Protein AF-A0A942P6R4-F1 (afdb_monomer)

pLDDT: mean 72.79, std 19.94, range [32.19, 96.5]

Structure (mmCIF, N/CA/C/O backbone):
data_AF-A0A942P6R4-F1
#
_entry.id   AF-A0A942P6R4-F1
#
loop_
_atom_site.group_PDB
_atom_site.id
_atom_site.type_symbol
_atom_site.label_atom_id
_atom_site.label_alt_id
_atom_site.label_comp_id
_atom_site.label_asym_id
_atom_site.label_entity_id
_atom_site.label_seq_id
_atom_site.pdbx_PDB_ins_code
_atom_site.Cartn_x
_atom_site.Cartn_y
_atom_site.Cartn_z
_atom_site.occupancy
_atom_site.B_iso_or_equiv
_atom_site.auth_seq_id
_atom_site.auth_comp_id
_atom_site.auth_asym_id
_atom_site.auth_atom_id
_atom_site.pdbx_PDB_model_num
ATOM 1 N N . GLY A 1 1 ? 21.907 -36.263 -14.209 1.00 34.47 1 GLY A N 1
ATOM 2 C CA . GLY A 1 1 ? 22.958 -35.437 -13.587 1.00 34.47 1 GLY A CA 1
ATOM 3 C C . GLY A 1 1 ? 22.608 -33.979 -13.762 1.00 34.47 1 GLY A C 1
ATOM 4 O O . GLY A 1 1 ? 22.626 -33.499 -14.884 1.00 34.47 1 GLY A O 1
ATOM 5 N N . THR A 1 2 ? 22.216 -33.296 -12.690 1.00 41.69 2 THR A N 1
ATOM 6 C CA . THR A 1 2 ? 21.863 -31.868 -12.699 1.00 41.69 2 THR A CA 1
ATOM 7 C C . THR A 1 2 ? 23.099 -31.048 -12.342 1.00 41.69 2 THR A C 1
ATOM 9 O O . THR A 1 2 ? 23.490 -31.003 -11.176 1.00 41.69 2 THR A O 1
ATOM 12 N N . SER A 1 3 ? 23.737 -30.430 -13.336 1.00 39.84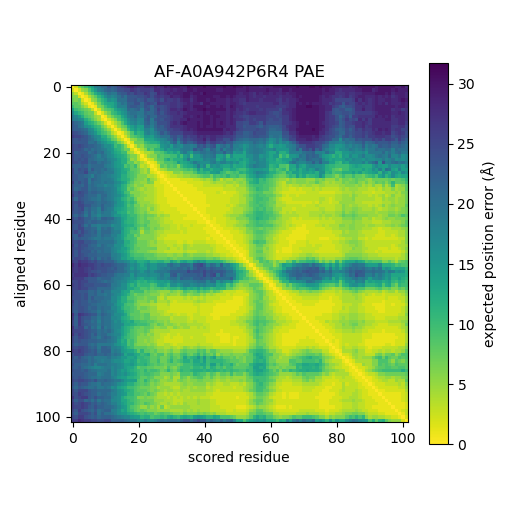 3 SER A N 1
ATOM 13 C CA . SER A 1 3 ? 24.917 -29.589 -13.121 1.00 39.84 3 SER A CA 1
ATOM 14 C C . SER A 1 3 ? 24.563 -28.108 -13.272 1.00 39.84 3 SER A C 1
ATOM 16 O O . SER A 1 3 ? 24.169 -27.668 -14.344 1.00 39.84 3 SER A O 1
ATOM 18 N N . ARG A 1 4 ? 24.743 -27.386 -12.157 1.00 38.22 4 ARG A N 1
ATOM 19 C CA . ARG A 1 4 ? 24.940 -25.933 -11.990 1.00 38.22 4 ARG A CA 1
ATOM 20 C C . ARG A 1 4 ? 23.852 -24.969 -12.480 1.00 38.22 4 ARG A C 1
ATOM 22 O O . ARG A 1 4 ? 23.856 -24.502 -13.610 1.00 38.22 4 ARG A O 1
ATOM 29 N N . ARG A 1 5 ? 23.056 -24.491 -11.514 1.00 37.97 5 ARG A N 1
ATOM 30 C CA . ARG A 1 5 ? 22.577 -23.101 -11.505 1.00 37.97 5 ARG A CA 1
ATOM 31 C C . ARG A 1 5 ? 23.742 -22.198 -11.095 1.00 37.97 5 ARG A C 1
ATOM 33 O O . ARG A 1 5 ? 24.261 -22.336 -9.990 1.00 37.97 5 ARG A O 1
ATOM 40 N N . THR A 1 6 ? 24.135 -21.281 -11.962 1.00 40.16 6 THR A N 1
ATOM 41 C CA . THR A 1 6 ? 24.961 -20.119 -11.612 1.00 40.16 6 THR A CA 1
ATOM 42 C C . THR A 1 6 ? 24.068 -18.883 -11.669 1.00 40.16 6 THR A C 1
ATOM 44 O O . THR A 1 6 ? 23.614 -18.555 -12.763 1.00 40.16 6 THR A O 1
ATOM 47 N N . PRO A 1 7 ? 23.791 -18.188 -10.552 1.00 40.47 7 PRO A N 1
ATOM 48 C CA . PRO A 1 7 ? 23.207 -16.858 -10.616 1.00 40.47 7 PRO A CA 1
ATOM 49 C C . PRO A 1 7 ? 24.328 -15.904 -11.028 1.00 40.47 7 PRO A C 1
ATOM 51 O O . PRO A 1 7 ? 25.181 -15.543 -10.219 1.00 40.47 7 PRO A O 1
ATOM 54 N N . ARG A 1 8 ? 24.386 -15.569 -12.315 1.00 42.62 8 ARG A N 1
ATOM 55 C CA . ARG A 1 8 ? 25.358 -14.617 -12.851 1.00 42.62 8 ARG A CA 1
ATOM 56 C C . ARG A 1 8 ? 24.669 -13.260 -12.953 1.00 42.62 8 ARG A C 1
ATOM 58 O O . ARG A 1 8 ? 24.300 -12.845 -14.035 1.00 42.62 8 ARG A O 1
ATOM 65 N N . ALA A 1 9 ? 24.468 -12.606 -11.811 1.00 41.62 9 ALA A N 1
ATOM 66 C CA . ALA A 1 9 ? 24.256 -11.163 -11.813 1.00 41.62 9 ALA A CA 1
ATOM 67 C C . ALA A 1 9 ? 25.607 -10.532 -12.184 1.00 41.62 9 ALA A C 1
ATOM 69 O O . ALA A 1 9 ? 26.505 -10.434 -11.343 1.00 41.62 9 ALA A O 1
ATOM 70 N N . GLY A 1 10 ? 25.792 -10.260 -13.474 1.00 32.19 10 GLY A N 1
ATOM 71 C CA . GLY A 1 10 ? 26.909 -9.477 -13.988 1.00 32.19 10 GLY A CA 1
ATOM 72 C C . GLY A 1 10 ? 26.659 -7.979 -13.763 1.00 32.19 10 GLY A C 1
ATOM 73 O O . GLY A 1 10 ? 25.507 -7.566 -13.622 1.00 32.19 10 GLY A O 1
ATOM 74 N N . PRO A 1 11 ? 27.714 -7.147 -13.687 1.00 39.44 11 PRO A N 1
ATOM 75 C CA . PRO A 1 11 ? 27.598 -5.710 -13.424 1.00 39.44 11 PRO A CA 1
ATOM 76 C C . PRO A 1 11 ? 27.029 -4.893 -14.606 1.00 39.44 11 PRO A C 1
ATOM 78 O O . PRO A 1 11 ? 27.031 -3.666 -14.566 1.00 39.44 11 PRO A O 1
ATOM 81 N N . ASP A 1 12 ? 26.534 -5.562 -15.642 1.00 39.47 12 ASP A N 1
ATOM 82 C CA . ASP A 1 12 ? 26.007 -5.032 -16.897 1.00 39.47 12 ASP A CA 1
ATOM 83 C C . ASP A 1 1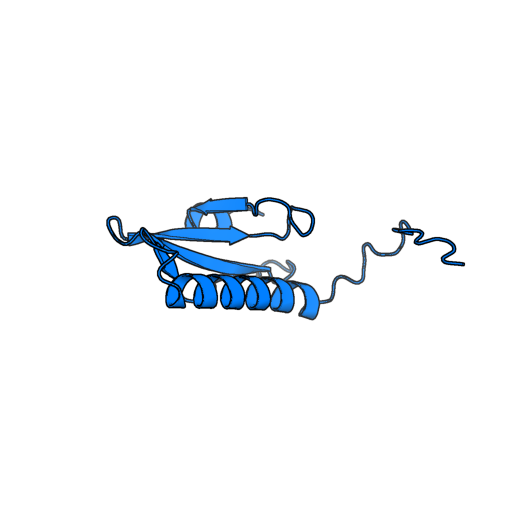2 ? 24.464 -4.999 -16.977 1.00 39.47 12 ASP A C 1
ATOM 85 O O . ASP A 1 12 ? 23.915 -4.352 -17.865 1.00 39.47 12 ASP A O 1
ATOM 89 N N . GLU A 1 13 ? 23.739 -5.580 -16.014 1.00 44.22 13 GLU A N 1
ATOM 90 C CA . GLU A 1 13 ? 22.258 -5.604 -16.006 1.00 44.22 13 GLU A CA 1
ATOM 91 C C . GLU A 1 13 ? 21.599 -4.424 -15.259 1.00 44.22 13 GLU A C 1
ATOM 93 O O . GLU A 1 13 ? 20.396 -4.419 -15.002 1.00 44.22 13 GLU A O 1
ATOM 98 N N . ALA A 1 14 ? 22.357 -3.378 -14.918 1.00 42.62 14 ALA A N 1
ATOM 99 C CA . ALA A 1 14 ? 21.812 -2.189 -14.251 1.00 42.62 14 ALA A CA 1
ATOM 100 C C . ALA A 1 14 ? 20.965 -1.283 -15.177 1.00 42.62 14 ALA A C 1
ATOM 102 O O . ALA A 1 14 ? 20.374 -0.316 -14.702 1.00 42.62 14 ALA A O 1
ATOM 103 N N . GLY A 1 15 ? 20.915 -1.574 -16.484 1.00 40.50 15 GLY A N 1
ATOM 104 C CA . GLY A 1 15 ? 20.338 -0.692 -17.508 1.00 40.50 15 GLY A CA 1
ATOM 105 C C . GLY A 1 15 ? 19.097 -1.207 -18.244 1.00 40.50 15 GLY A C 1
ATOM 106 O O . GLY A 1 15 ? 18.620 -0.511 -19.134 1.00 40.50 15 GLY A O 1
ATOM 107 N N . LEU A 1 16 ? 18.574 -2.394 -17.916 1.00 40.59 16 LEU A N 1
ATOM 108 C CA . LEU A 1 16 ? 17.425 -2.999 -18.612 1.00 40.59 16 LEU A CA 1
ATOM 109 C C . LEU A 1 16 ? 16.400 -3.599 -17.640 1.00 40.59 16 LEU A C 1
ATOM 111 O O . LEU A 1 16 ? 15.839 -4.656 -17.904 1.00 40.59 16 LEU A O 1
ATOM 115 N N . LYS A 1 17 ? 16.124 -2.932 -16.514 1.00 49.09 17 LYS A N 1
ATOM 116 C CA . LYS A 1 17 ? 14.814 -3.132 -15.884 1.00 49.09 17 LYS A CA 1
ATOM 117 C C . LYS A 1 17 ? 13.820 -2.416 -16.784 1.00 49.09 17 LYS A C 1
ATOM 119 O O . LYS A 1 17 ? 13.915 -1.203 -16.958 1.00 49.09 17 LYS A O 1
ATOM 124 N N . SER A 1 18 ? 13.008 -3.195 -17.481 1.00 51.84 18 SER A N 1
ATOM 125 C CA . SER A 1 18 ? 12.051 -2.700 -18.466 1.00 51.84 18 SER A CA 1
ATOM 126 C C . SER A 1 18 ? 10.785 -2.244 -17.745 1.00 51.84 18 SER A C 1
ATOM 128 O O . SER A 1 18 ? 10.440 -2.822 -16.715 1.00 51.84 18 SER A O 1
ATOM 130 N N . GLU A 1 19 ? 10.084 -1.200 -18.214 1.00 48.22 19 GLU A N 1
ATOM 131 C CA . GLU A 1 19 ? 8.858 -0.702 -17.542 1.00 48.22 19 GLU A CA 1
ATOM 132 C C . GLU A 1 19 ? 7.840 -1.829 -17.296 1.00 48.22 19 GLU A C 1
ATOM 134 O O . GLU A 1 19 ? 7.098 -1.809 -16.312 1.00 48.22 19 GLU A O 1
ATOM 139 N N . ALA A 1 20 ? 7.896 -2.857 -18.148 1.00 49.78 20 ALA A N 1
ATOM 140 C CA . ALA A 1 20 ? 7.179 -4.110 -18.011 1.00 49.78 20 ALA A CA 1
ATOM 141 C C . ALA A 1 20 ? 7.449 -4.828 -16.678 1.00 49.78 20 ALA A C 1
ATOM 143 O O . ALA A 1 20 ? 6.492 -5.290 -16.078 1.00 49.78 20 ALA A O 1
ATOM 144 N N . ASP A 1 21 ? 8.681 -4.858 -16.162 1.00 52.44 21 ASP A N 1
ATOM 145 C CA . ASP A 1 21 ? 9.025 -5.554 -14.913 1.00 52.44 21 ASP A CA 1
ATOM 146 C C . ASP A 1 21 ? 8.443 -4.849 -13.670 1.00 52.44 21 ASP A C 1
ATOM 148 O O . ASP A 1 21 ? 7.977 -5.504 -12.742 1.00 52.44 21 ASP A O 1
ATOM 152 N N . CYS A 1 22 ? 8.388 -3.509 -13.657 1.00 55.41 22 CYS A N 1
ATOM 153 C CA . CYS A 1 22 ? 7.746 -2.755 -12.563 1.00 55.41 22 CYS A CA 1
ATOM 154 C C . CYS A 1 22 ? 6.227 -2.927 -12.552 1.00 55.41 22 CYS A C 1
ATOM 156 O O . CYS A 1 22 ? 5.606 -3.098 -11.499 1.00 55.41 22 CYS A O 1
ATOM 158 N N . ILE A 1 23 ? 5.618 -2.843 -13.734 1.00 56.28 23 ILE A N 1
ATOM 159 C CA . ILE A 1 23 ? 4.179 -3.024 -13.886 1.00 56.28 23 ILE A CA 1
ATOM 160 C C . ILE A 1 23 ? 3.823 -4.474 -13.531 1.00 56.28 23 ILE A C 1
ATOM 162 O O . ILE A 1 23 ? 2.900 -4.685 -12.744 1.00 56.28 23 ILE A O 1
ATOM 166 N N . ASP A 1 24 ? 4.604 -5.452 -13.996 1.00 55.16 24 ASP A N 1
ATOM 167 C CA . ASP A 1 24 ? 4.385 -6.878 -13.735 1.00 55.16 24 ASP A CA 1
ATOM 168 C C . ASP A 1 24 ? 4.510 -7.227 -12.242 1.00 55.16 24 ASP A C 1
ATOM 170 O O . ASP A 1 24 ? 3.654 -7.927 -11.698 1.00 55.16 24 ASP A O 1
ATOM 174 N N . GLU A 1 25 ? 5.481 -6.666 -11.514 1.00 59.12 25 GLU A N 1
ATOM 175 C CA . GLU A 1 25 ? 5.595 -6.892 -10.064 1.00 59.12 25 GLU A CA 1
ATOM 176 C C . GLU A 1 25 ? 4.414 -6.302 -9.268 1.00 59.12 25 GLU A C 1
ATOM 178 O O . GLU A 1 25 ? 3.904 -6.936 -8.329 1.00 59.12 25 GLU A O 1
ATOM 183 N N . SER A 1 26 ? 3.917 -5.123 -9.662 1.00 60.09 26 SER A N 1
ATOM 184 C CA . SER A 1 26 ? 2.739 -4.508 -9.032 1.00 60.09 26 SER A CA 1
ATOM 185 C C . SER A 1 26 ? 1.444 -5.282 -9.334 1.00 60.09 26 SER A C 1
ATOM 187 O O . SER A 1 26 ? 0.609 -5.477 -8.439 1.00 60.09 26 SER A O 1
ATOM 189 N N . ILE A 1 27 ? 1.307 -5.810 -10.556 1.00 66.00 27 ILE A N 1
ATOM 190 C CA . ILE A 1 27 ? 0.172 -6.636 -10.992 1.00 66.00 27 ILE A CA 1
ATOM 191 C C . ILE A 1 27 ? 0.180 -7.981 -10.263 1.00 66.00 27 ILE A C 1
ATOM 193 O O . ILE A 1 27 ? -0.847 -8.377 -9.704 1.00 66.00 27 ILE A O 1
ATOM 197 N N . ASN A 1 28 ? 1.333 -8.651 -10.190 1.00 71.31 28 ASN A N 1
ATOM 198 C CA . ASN A 1 28 ? 1.483 -9.935 -9.503 1.00 71.31 28 ASN A CA 1
ATOM 199 C C . ASN A 1 28 ? 1.171 -9.813 -8.004 1.00 71.31 28 ASN A C 1
ATOM 201 O O . ASN A 1 28 ? 0.441 -10.637 -7.440 1.00 71.31 28 ASN A O 1
ATOM 205 N N . THR A 1 29 ? 1.644 -8.742 -7.362 1.00 73.88 29 THR A N 1
ATOM 206 C CA . THR A 1 29 ? 1.351 -8.469 -5.945 1.00 73.88 29 THR A CA 1
ATOM 207 C C . THR A 1 29 ? -0.134 -8.184 -5.722 1.00 73.88 29 THR A C 1
ATOM 209 O O . THR A 1 29 ? -0.737 -8.707 -4.781 1.00 73.88 29 THR A O 1
ATOM 212 N N . THR A 1 30 ? -0.760 -7.414 -6.614 1.00 79.06 30 THR A N 1
ATOM 213 C CA . THR A 1 30 ? -2.200 -7.122 -6.548 1.00 79.06 30 THR A CA 1
ATOM 214 C C . THR A 1 30 ? -3.033 -8.391 -6.729 1.00 79.06 30 THR A C 1
ATOM 216 O O . THR A 1 30 ? -3.958 -8.638 -5.952 1.00 79.06 30 THR A O 1
ATOM 219 N N . ALA A 1 31 ? -2.682 -9.243 -7.695 1.00 82.12 31 ALA A N 1
ATOM 220 C CA . ALA A 1 31 ? -3.366 -10.511 -7.935 1.00 82.12 31 ALA A CA 1
ATOM 221 C C . ALA A 1 31 ? -3.297 -11.442 -6.713 1.00 82.12 31 ALA A C 1
ATOM 223 O O . ALA A 1 31 ? -4.315 -12.024 -6.320 1.00 82.12 31 ALA A O 1
ATOM 224 N N . LEU A 1 32 ? -2.130 -11.530 -6.064 1.00 85.81 32 LEU A N 1
ATOM 225 C CA . LEU A 1 32 ? -1.965 -12.284 -4.822 1.00 85.81 32 LEU A CA 1
ATOM 226 C C . LEU A 1 32 ? -2.851 -11.725 -3.700 1.00 85.81 32 LEU A C 1
ATOM 228 O O . LEU A 1 32 ? -3.553 -12.487 -3.036 1.00 85.81 32 LEU A O 1
ATOM 232 N N . LEU A 1 33 ? -2.865 -10.406 -3.497 1.00 86.62 33 LEU A N 1
ATOM 233 C CA . LEU A 1 33 ? -3.695 -9.774 -2.467 1.00 86.62 33 LEU A CA 1
ATOM 234 C C . LEU A 1 33 ? -5.192 -9.994 -2.719 1.00 86.62 33 LEU A C 1
ATOM 236 O O . LEU A 1 33 ? -5.936 -10.282 -1.780 1.00 86.62 33 LEU A O 1
ATOM 240 N N . LEU A 1 34 ? -5.638 -9.931 -3.975 1.00 88.06 34 LEU A N 1
ATOM 241 C CA . LEU A 1 34 ? -7.021 -10.238 -4.347 1.00 88.06 34 LEU A CA 1
ATOM 242 C C . LEU A 1 34 ? -7.374 -11.705 -4.074 1.00 88.06 34 LEU A C 1
ATOM 244 O O . LEU A 1 34 ? -8.466 -11.985 -3.575 1.00 88.06 34 LEU A O 1
ATOM 248 N N . LEU A 1 35 ? -6.465 -12.645 -4.350 1.00 90.06 35 LEU A N 1
ATOM 249 C CA . LEU A 1 35 ? -6.648 -14.054 -3.991 1.00 90.06 35 LEU A CA 1
ATOM 250 C C . LEU A 1 35 ? -6.780 -14.225 -2.471 1.00 90.06 35 LEU A C 1
ATOM 252 O O . LEU A 1 35 ? -7.729 -14.858 -2.013 1.00 90.06 35 LEU A O 1
ATOM 256 N N . LEU A 1 36 ? -5.888 -13.613 -1.686 1.00 89.56 36 LEU A N 1
ATOM 257 C CA . LEU A 1 36 ? -5.960 -13.642 -0.220 1.00 89.56 36 LEU A CA 1
ATOM 258 C C . LEU A 1 36 ? -7.260 -13.018 0.304 1.00 89.56 36 LEU A C 1
ATOM 260 O O . LEU A 1 36 ? -7.837 -13.521 1.268 1.00 89.56 36 LEU A O 1
ATOM 264 N N . SER A 1 37 ? -7.748 -11.957 -0.344 1.00 88.56 37 SER A N 1
ATOM 265 C CA . SER A 1 37 ? -9.039 -11.347 -0.022 1.00 88.56 37 SER A CA 1
ATOM 266 C C . SER A 1 37 ? -10.203 -12.303 -0.277 1.00 88.56 37 SER A C 1
ATOM 268 O O . SER A 1 37 ? -11.108 -12.380 0.547 1.00 88.56 37 SER A O 1
ATOM 270 N N . ARG A 1 38 ? -10.193 -13.037 -1.399 1.00 90.75 38 ARG A N 1
ATOM 271 C CA . ARG A 1 38 ? -11.239 -14.025 -1.729 1.00 90.75 38 ARG A CA 1
ATOM 272 C C . ARG A 1 38 ? -11.234 -15.230 -0.794 1.00 90.75 38 ARG A C 1
ATOM 274 O O . ARG A 1 38 ? -12.282 -15.822 -0.571 1.00 90.75 38 ARG A O 1
ATOM 281 N N . LEU A 1 39 ? -10.071 -15.575 -0.250 1.00 93.44 39 LEU A N 1
ATOM 282 C CA . LEU A 1 39 ? -9.909 -16.633 0.748 1.00 93.44 39 LEU A CA 1
ATOM 283 C C . LEU A 1 39 ? -10.217 -16.166 2.184 1.00 93.44 39 LEU A C 1
ATOM 285 O O . LEU A 1 39 ? -9.972 -16.917 3.122 1.00 93.44 39 LEU A O 1
ATOM 289 N N . ASP A 1 40 ? -10.707 -14.935 2.367 1.00 89.94 40 ASP A N 1
ATOM 290 C CA . ASP A 1 40 ? -10.990 -14.317 3.673 1.00 89.94 40 ASP A CA 1
ATOM 291 C C . ASP A 1 40 ? -9.768 -14.241 4.617 1.00 89.94 40 ASP A C 1
ATOM 293 O O . ASP A 1 40 ? -9.864 -14.179 5.844 1.00 89.94 40 ASP A O 1
ATOM 297 N N . LEU A 1 41 ? -8.562 -14.208 4.039 1.00 91.19 41 LEU A N 1
ATOM 298 C CA . LEU A 1 41 ? -7.308 -14.107 4.792 1.00 91.19 41 LEU A CA 1
ATOM 299 C C . LEU A 1 41 ? -6.940 -12.649 5.120 1.00 91.19 41 LEU A C 1
ATOM 301 O O . LEU A 1 41 ? -6.129 -12.397 6.016 1.00 91.19 41 LEU A O 1
ATOM 305 N N . LEU A 1 42 ? -7.575 -11.672 4.461 1.00 89.69 42 LEU A N 1
ATOM 306 C CA . LEU A 1 42 ? -7.427 -10.237 4.739 1.00 89.69 42 LEU A CA 1
ATOM 307 C C . LEU A 1 42 ? -8.508 -9.725 5.705 1.00 89.69 42 LEU A C 1
ATOM 309 O O . LEU A 1 42 ? -9.398 -8.952 5.351 1.00 89.69 42 LEU A O 1
ATOM 313 N N . ARG A 1 43 ? -8.386 -10.118 6.976 1.00 91.56 43 ARG A N 1
ATOM 314 C CA . ARG A 1 43 ? -9.369 -9.785 8.028 1.00 91.56 43 ARG A CA 1
ATOM 315 C C . ARG A 1 43 ? -9.453 -8.295 8.372 1.00 91.56 43 ARG A C 1
ATOM 317 O O . ARG A 1 43 ? -10.518 -7.790 8.706 1.00 91.56 43 ARG A O 1
ATOM 324 N N . TYR A 1 44 ? -8.329 -7.584 8.306 1.00 92.81 44 TYR A N 1
ATOM 325 C CA . TYR A 1 44 ? -8.232 -6.186 8.758 1.00 92.81 44 TYR A CA 1
ATOM 326 C C . TYR A 1 44 ? -8.165 -5.169 7.620 1.00 92.81 44 TYR A C 1
ATOM 328 O O . TYR A 1 44 ? -8.317 -3.972 7.865 1.00 92.81 44 TYR A O 1
ATOM 336 N N . HIS A 1 45 ? -7.949 -5.637 6.392 1.00 94.50 45 HIS A N 1
ATOM 337 C CA . HIS A 1 45 ? -7.695 -4.782 5.243 1.00 94.50 45 HIS A CA 1
ATOM 338 C C . HIS A 1 45 ? -8.579 -5.167 4.056 1.00 94.50 45 HIS A C 1
ATOM 340 O O . HIS A 1 45 ? -9.031 -6.308 3.955 1.00 94.50 45 HIS A O 1
ATOM 346 N N . VAL A 1 46 ? -8.825 -4.205 3.175 1.00 93.88 46 VAL A N 1
ATOM 347 C CA . VAL A 1 46 ? -9.376 -4.416 1.831 1.00 93.88 46 VAL A CA 1
ATOM 348 C C . VAL A 1 46 ? -8.311 -4.063 0.806 1.00 93.88 46 VAL A C 1
ATOM 350 O O . VAL A 1 46 ? -7.501 -3.170 1.044 1.00 93.88 46 VAL A O 1
ATOM 353 N N . VAL A 1 47 ? -8.289 -4.776 -0.315 1.00 93.00 47 VAL A N 1
ATOM 354 C CA . VAL A 1 47 ? -7.442 -4.400 -1.453 1.00 93.00 47 VAL A CA 1
ATOM 355 C C . VAL A 1 47 ? -8.072 -3.183 -2.123 1.00 93.00 47 VAL A C 1
ATOM 357 O O . VAL A 1 47 ? -9.282 -3.181 -2.350 1.00 93.00 47 VAL A O 1
ATOM 360 N N . SER A 1 48 ? -7.266 -2.162 -2.394 1.00 91.44 48 SER A N 1
ATOM 361 C CA . SER A 1 48 ? -7.678 -0.941 -3.091 1.00 91.44 48 SER A CA 1
ATOM 362 C C . SER A 1 48 ? -7.051 -0.885 -4.485 1.00 91.44 48 SER A C 1
ATOM 364 O O . SER A 1 48 ? -6.285 -1.774 -4.867 1.00 91.44 48 SER A O 1
ATOM 366 N N . GLU A 1 49 ? -7.383 0.150 -5.249 1.00 86.94 49 GLU A N 1
ATOM 367 C CA . GLU A 1 49 ? -6.762 0.393 -6.550 1.00 86.94 49 GLU A CA 1
ATOM 368 C C . GLU A 1 49 ? -5.241 0.597 -6.384 1.00 86.94 49 GLU A C 1
ATOM 370 O O . GLU A 1 49 ? -4.819 1.284 -5.447 1.00 86.94 49 GLU A O 1
ATOM 375 N N . PRO A 1 50 ? -4.400 -0.026 -7.235 1.00 86.25 50 PRO A N 1
ATOM 376 C CA . PRO A 1 50 ? -2.963 0.216 -7.226 1.00 86.25 50 PRO A CA 1
ATOM 377 C C . PRO A 1 50 ? -2.642 1.684 -7.493 1.00 86.25 50 PRO A C 1
ATOM 379 O O . PRO A 1 50 ? -3.294 2.340 -8.302 1.00 86.25 50 PRO A O 1
ATOM 382 N N . GLU A 1 51 ? -1.589 2.177 -6.853 1.00 87.31 51 GLU 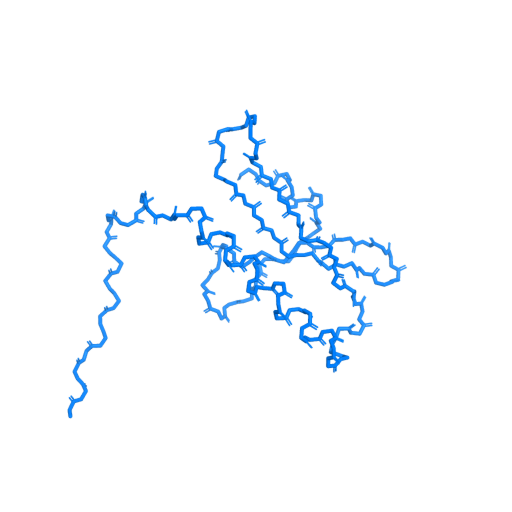A N 1
ATOM 383 C CA . GLU A 1 51 ? -1.150 3.565 -6.981 1.00 87.31 51 GLU A CA 1
ATOM 384 C C . GLU A 1 51 ? 0.191 3.619 -7.704 1.00 87.31 51 GLU A C 1
ATOM 386 O O . GLU A 1 51 ? 1.034 2.731 -7.547 1.00 87.31 51 GLU A O 1
ATOM 391 N N . SER A 1 52 ? 0.397 4.670 -8.498 1.00 81.50 52 SER A N 1
ATOM 392 C CA . SER A 1 52 ? 1.624 4.858 -9.272 1.00 81.50 52 SER A CA 1
ATOM 393 C C . SER A 1 52 ? 2.173 6.273 -9.144 1.00 81.50 52 SER A C 1
ATOM 395 O O . SER A 1 52 ? 1.460 7.220 -8.815 1.00 81.50 52 SER A O 1
ATOM 397 N N . ARG A 1 53 ? 3.474 6.413 -9.390 1.00 78.75 53 ARG A N 1
ATOM 398 C CA . ARG A 1 53 ? 4.207 7.682 -9.331 1.00 78.75 53 ARG A CA 1
ATOM 399 C C . ARG A 1 53 ? 5.314 7.719 -10.378 1.00 78.75 53 ARG A C 1
ATOM 401 O O . ARG A 1 53 ? 5.779 6.674 -10.824 1.00 78.75 53 ARG A O 1
ATOM 408 N N . GLY A 1 54 ? 5.765 8.925 -10.723 1.00 68.62 54 GLY A N 1
ATOM 409 C CA . GLY A 1 54 ? 6.874 9.139 -11.662 1.00 68.62 54 GLY A CA 1
ATOM 410 C C . GLY A 1 54 ? 6.459 9.428 -13.108 1.00 68.62 54 GLY A C 1
ATOM 411 O O . GLY A 1 54 ? 7.324 9.671 -13.940 1.00 68.62 54 GLY A O 1
ATOM 412 N N . TYR A 1 55 ? 5.162 9.485 -13.424 1.00 61.12 55 TYR A N 1
ATOM 413 C CA . TYR A 1 55 ? 4.723 9.859 -14.768 1.00 61.12 55 TYR A CA 1
ATOM 414 C C . TYR A 1 55 ? 4.830 11.383 -14.990 1.00 61.12 55 TYR A C 1
ATOM 416 O O . TYR A 1 55 ? 4.146 12.175 -14.347 1.00 61.12 55 TYR A O 1
ATOM 424 N N . LEU A 1 56 ? 5.681 11.766 -15.949 1.00 50.84 56 LEU A N 1
ATOM 425 C CA . LEU A 1 56 ? 5.731 13.037 -16.700 1.00 50.84 56 LEU A CA 1
ATOM 426 C C . LEU A 1 56 ? 6.469 14.269 -16.131 1.00 50.84 56 LEU A C 1
ATOM 428 O O . LEU A 1 56 ? 6.911 15.068 -16.951 1.00 50.84 56 LEU A O 1
ATOM 432 N N . LEU A 1 57 ? 6.681 14.446 -14.820 1.00 48.28 57 LEU A N 1
ATOM 433 C CA . LEU A 1 57 ? 7.368 15.660 -14.305 1.00 48.28 57 LEU A CA 1
ATOM 434 C C . LEU A 1 57 ? 8.786 15.430 -13.753 1.00 48.28 57 LEU A C 1
ATOM 436 O O . LEU A 1 57 ? 9.615 16.332 -13.829 1.00 48.28 57 LEU A O 1
ATOM 440 N N . ASP A 1 58 ? 9.096 14.224 -13.270 1.00 53.88 58 ASP A N 1
ATOM 441 C CA . ASP A 1 58 ? 10.329 13.981 -12.501 1.00 53.88 58 ASP A CA 1
ATOM 442 C C . ASP A 1 58 ? 11.430 13.220 -13.268 1.00 53.88 58 ASP A C 1
ATOM 444 O O . ASP A 1 58 ? 12.482 12.945 -12.694 1.00 53.88 58 ASP A O 1
ATOM 448 N N . MET A 1 59 ? 11.210 12.838 -14.540 1.00 54.75 59 MET A N 1
ATOM 449 C CA . MET A 1 59 ? 12.086 11.919 -15.312 1.00 54.75 59 MET A CA 1
ATOM 450 C C . MET A 1 59 ? 12.491 10.650 -14.532 1.00 54.75 59 MET A C 1
ATOM 452 O O . MET A 1 59 ? 13.553 10.068 -14.758 1.00 54.75 59 MET A O 1
ATOM 456 N N . ARG A 1 60 ? 11.664 10.233 -13.570 1.00 58.94 60 ARG A N 1
ATOM 457 C CA . ARG A 1 60 ? 11.894 9.041 -12.760 1.00 58.94 60 ARG A CA 1
ATOM 458 C C . ARG A 1 60 ? 11.161 7.866 -13.363 1.00 58.94 60 ARG A C 1
ATOM 460 O O . ARG A 1 60 ? 10.098 8.013 -13.952 1.00 58.94 60 ARG A O 1
ATOM 467 N N . TYR A 1 61 ? 11.756 6.701 -13.171 1.00 59.00 61 TYR A N 1
ATOM 468 C CA . TYR A 1 61 ? 11.187 5.440 -13.594 1.00 59.00 61 TYR A CA 1
ATOM 469 C C . TYR A 1 61 ? 9.781 5.259 -12.993 1.00 59.00 61 TYR A C 1
ATOM 471 O O . TYR A 1 61 ? 9.636 5.449 -11.777 1.00 59.00 61 TYR A O 1
ATOM 479 N N . PRO A 1 62 ? 8.750 4.927 -13.793 1.00 69.38 62 PRO A N 1
ATOM 480 C CA . PRO A 1 62 ? 7.400 4.773 -13.276 1.00 69.38 62 PRO A CA 1
ATOM 481 C C . PRO A 1 62 ? 7.357 3.618 -12.280 1.00 69.38 62 PRO A C 1
ATOM 483 O O . PRO A 1 62 ? 7.752 2.490 -12.579 1.00 69.38 62 PRO A O 1
ATOM 486 N N . HIS A 1 63 ? 6.884 3.916 -11.073 1.00 78.25 63 HIS A N 1
ATOM 487 C CA . HIS A 1 63 ? 6.801 2.941 -9.993 1.00 78.25 63 HIS A CA 1
ATOM 488 C C . HIS A 1 63 ? 5.352 2.775 -9.566 1.00 78.25 63 HIS A C 1
ATOM 490 O O . HIS A 1 63 ? 4.690 3.767 -9.254 1.00 78.25 63 HIS A O 1
ATOM 496 N N . ALA A 1 64 ? 4.871 1.536 -9.550 1.00 82.69 64 ALA A N 1
ATOM 497 C CA . ALA A 1 64 ? 3.521 1.182 -9.135 1.00 82.69 64 ALA A CA 1
ATOM 498 C C . ALA A 1 64 ? 3.568 0.240 -7.929 1.00 82.69 64 ALA A C 1
ATOM 500 O O . ALA A 1 64 ? 4.481 -0.572 -7.789 1.00 82.69 64 ALA A O 1
ATOM 501 N N . THR A 1 65 ? 2.582 0.345 -7.044 1.00 86.00 65 THR A N 1
ATOM 502 C CA . THR A 1 65 ? 2.485 -0.490 -5.842 1.00 86.00 65 THR A CA 1
ATOM 503 C C . THR A 1 65 ? 1.053 -0.945 -5.616 1.00 86.00 65 THR A C 1
ATOM 505 O O . THR A 1 65 ? 0.096 -0.225 -5.910 1.00 86.00 65 THR A O 1
ATOM 508 N N . ALA A 1 66 ? 0.902 -2.147 -5.061 1.00 89.88 66 ALA A N 1
ATOM 509 C CA . ALA A 1 66 ? -0.391 -2.603 -4.586 1.00 89.88 66 ALA A CA 1
ATOM 510 C C . ALA A 1 66 ? -0.766 -1.853 -3.301 1.00 89.88 66 ALA A C 1
ATOM 512 O O . ALA A 1 66 ? 0.085 -1.598 -2.444 1.00 89.88 66 ALA A O 1
ATOM 513 N N . VAL A 1 67 ? -2.050 -1.537 -3.140 1.00 92.00 67 VAL A N 1
ATOM 514 C CA . VAL A 1 67 ? -2.540 -0.779 -1.988 1.00 92.00 67 VAL A CA 1
ATOM 515 C C . VAL A 1 67 ? -3.552 -1.595 -1.206 1.00 92.00 67 VAL A C 1
ATOM 517 O O . VAL A 1 67 ? -4.450 -2.227 -1.764 1.00 92.00 67 VAL A O 1
ATOM 520 N N . VAL A 1 68 ? -3.421 -1.553 0.116 1.00 94.50 68 VAL A N 1
ATOM 521 C CA . VAL A 1 68 ? -4.431 -2.071 1.037 1.00 94.50 68 VAL A CA 1
ATOM 522 C C . VAL A 1 68 ? -4.922 -0.965 1.958 1.00 94.50 68 VAL A C 1
ATOM 524 O O . VAL A 1 68 ? -4.151 -0.125 2.422 1.00 94.50 68 VAL A O 1
ATOM 527 N N . GLU A 1 69 ? -6.216 -0.965 2.245 1.00 96.50 69 GLU A N 1
ATOM 528 C CA . GLU A 1 69 ? -6.859 0.005 3.124 1.00 96.50 69 GLU A CA 1
ATOM 529 C C . GLU A 1 69 ? -7.328 -0.675 4.406 1.00 96.50 69 GLU A 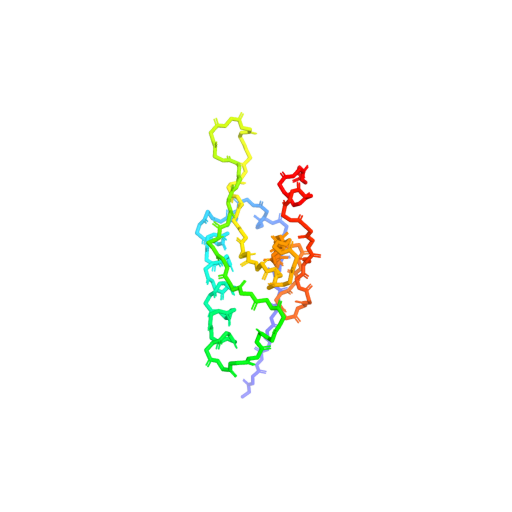C 1
ATOM 531 O O . GLU A 1 69 ? -7.925 -1.754 4.383 1.00 96.50 69 GLU A O 1
ATOM 536 N N . ASN A 1 70 ? -7.035 -0.062 5.551 1.00 95.81 70 ASN A N 1
ATOM 537 C CA . ASN A 1 70 ? -7.487 -0.565 6.838 1.00 95.81 70 ASN A CA 1
ATOM 538 C C . ASN A 1 70 ? -8.997 -0.356 6.998 1.00 95.81 70 ASN A C 1
ATOM 540 O O . ASN A 1 70 ? -9.477 0.774 6.987 1.00 95.81 70 ASN A O 1
ATOM 544 N N . ARG A 1 71 ? -9.737 -1.438 7.258 1.00 93.69 71 ARG A N 1
ATOM 545 C CA . ARG A 1 71 ? -11.207 -1.413 7.357 1.00 93.69 71 ARG A CA 1
ATOM 546 C C . ARG A 1 71 ? -11.751 -0.516 8.470 1.00 93.69 71 ARG A C 1
ATOM 548 O O . ARG A 1 71 ? -12.888 -0.074 8.381 1.00 93.69 71 ARG A O 1
ATOM 555 N N . LYS A 1 72 ? -10.987 -0.308 9.548 1.00 95.56 72 LYS A N 1
ATOM 556 C CA . LYS A 1 72 ? -11.430 0.478 10.711 1.00 95.56 72 LYS A CA 1
ATOM 557 C C . LYS A 1 72 ? -11.045 1.944 10.601 1.00 95.56 72 LYS A C 1
ATOM 559 O O . LYS A 1 72 ? -11.809 2.798 11.030 1.00 95.56 72 LYS A O 1
ATOM 564 N N . THR A 1 73 ? -9.843 2.221 10.103 1.00 95.81 73 THR A N 1
ATOM 565 C CA . THR A 1 73 ? -9.281 3.577 10.114 1.00 95.81 73 THR A CA 1
ATOM 566 C C . THR A 1 73 ? -9.311 4.264 8.754 1.00 95.81 73 THR A C 1
ATOM 568 O O . THR A 1 73 ? -9.041 5.457 8.696 1.00 95.81 73 THR A O 1
ATOM 571 N N . GLY A 1 74 ? -9.568 3.533 7.664 1.00 95.00 74 GLY A N 1
ATOM 572 C CA . GLY A 1 74 ? -9.447 4.041 6.292 1.00 95.00 74 GLY A CA 1
ATOM 573 C C . GLY A 1 74 ? -8.001 4.326 5.866 1.00 95.00 74 GLY A C 1
ATOM 574 O O . GLY A 1 74 ? -7.755 4.847 4.783 1.00 95.00 74 GLY A O 1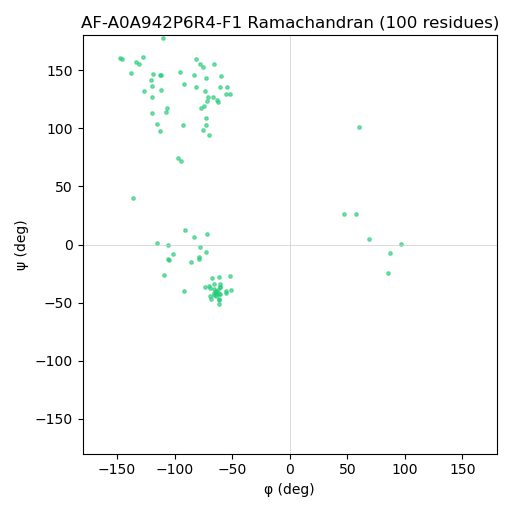
ATOM 575 N N . MET A 1 75 ? -7.012 4.009 6.710 1.00 95.75 75 MET A N 1
ATOM 576 C CA . MET A 1 75 ? -5.614 4.301 6.408 1.00 95.75 75 MET A CA 1
ATOM 577 C C . MET A 1 75 ? -5.104 3.379 5.299 1.00 95.75 75 MET A C 1
ATOM 579 O O . MET A 1 75 ? -5.184 2.152 5.421 1.00 95.75 75 MET A O 1
ATOM 583 N N . ARG A 1 76 ? -4.540 3.9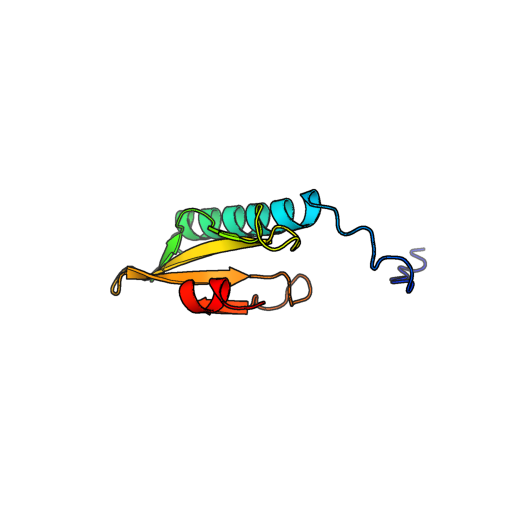80 4.249 1.00 95.88 76 ARG A N 1
ATOM 584 C CA . ARG A 1 76 ? -3.985 3.277 3.088 1.00 95.88 76 ARG A CA 1
ATOM 585 C C . ARG A 1 76 ? -2.501 2.984 3.252 1.00 95.88 76 ARG A C 1
ATOM 587 O O . ARG A 1 76 ? -1.724 3.836 3.690 1.00 95.88 76 ARG A O 1
ATOM 594 N N . TRP A 1 77 ? -2.116 1.786 2.844 1.00 94.50 77 TRP A N 1
ATOM 595 C CA . TRP A 1 77 ? -0.759 1.267 2.922 1.00 94.50 77 TRP A CA 1
ATOM 596 C C . TRP A 1 77 ? -0.314 0.775 1.553 1.00 94.50 77 TRP A C 1
ATOM 598 O O . TRP A 1 77 ? -1.036 0.019 0.907 1.00 94.50 77 TRP A O 1
ATOM 608 N N . ALA A 1 78 ? 0.884 1.182 1.151 1.00 92.25 78 ALA A N 1
ATOM 609 C CA . ALA A 1 78 ? 1.575 0.636 -0.007 1.00 92.25 78 ALA A CA 1
ATOM 610 C C . ALA A 1 78 ? 2.270 -0.677 0.378 1.00 92.25 78 ALA A C 1
ATOM 612 O O . ALA A 1 78 ? 2.908 -0.743 1.436 1.00 92.25 78 ALA A O 1
ATOM 613 N N . ILE A 1 79 ? 2.145 -1.689 -0.481 1.00 89.62 79 ILE A N 1
ATOM 614 C CA . ILE A 1 79 ? 2.821 -2.986 -0.388 1.00 89.62 79 ILE A CA 1
ATOM 615 C C . ILE A 1 79 ? 3.808 -3.069 -1.553 1.00 89.62 79 ILE A C 1
ATOM 617 O O . ILE A 1 79 ? 3.434 -3.376 -2.686 1.00 89.62 79 ILE A O 1
ATOM 621 N N . ASP A 1 80 ? 5.070 -2.754 -1.274 1.00 85.12 80 ASP A N 1
ATOM 622 C CA . ASP A 1 80 ? 6.108 -2.570 -2.286 1.00 85.12 80 ASP A CA 1
ATOM 623 C C . ASP A 1 80 ? 7.213 -3.637 -2.155 1.00 85.12 80 ASP A C 1
ATOM 625 O O . ASP A 1 80 ? 8.040 -3.565 -1.239 1.00 85.12 80 ASP A O 1
ATOM 629 N N . PRO A 1 81 ? 7.235 -4.660 -3.027 1.00 74.62 81 PRO A N 1
ATOM 630 C CA . PRO A 1 81 ? 8.269 -5.692 -3.002 1.00 74.62 81 PRO A CA 1
ATOM 631 C C . PRO A 1 81 ? 9.598 -5.251 -3.636 1.00 74.62 81 PRO A C 1
ATOM 633 O O . PRO A 1 81 ? 10.604 -5.924 -3.424 1.00 74.62 81 PRO A O 1
ATOM 636 N N . TRP A 1 82 ? 9.644 -4.123 -4.352 1.00 70.62 82 TRP A N 1
ATOM 637 C CA . TRP A 1 82 ? 10.742 -3.766 -5.261 1.00 70.62 82 TRP A CA 1
ATOM 638 C C . TRP A 1 82 ? 12.116 -3.630 -4.600 1.00 70.62 82 TRP A C 1
ATOM 640 O O . TRP A 1 82 ? 13.156 -3.921 -5.195 1.00 70.62 82 TRP A O 1
ATOM 650 N N . THR A 1 83 ? 12.151 -3.164 -3.350 1.00 66.81 83 THR A N 1
ATOM 651 C CA . THR A 1 83 ? 13.409 -2.977 -2.609 1.00 66.81 83 THR A CA 1
ATOM 652 C C . THR A 1 83 ? 13.971 -4.289 -2.054 1.00 66.81 83 THR A C 1
ATOM 654 O O . THR A 1 83 ? 15.036 -4.280 -1.425 1.00 66.81 83 THR A O 1
ATOM 657 N N . LYS A 1 84 ? 13.264 -5.409 -2.247 1.00 68.75 84 LYS A N 1
ATOM 658 C CA . LYS A 1 84 ? 13.520 -6.701 -1.609 1.00 68.75 84 LYS A CA 1
ATOM 659 C C . LYS A 1 84 ? 13.633 -7.816 -2.640 1.00 68.75 84 LYS A C 1
ATOM 661 O O . LYS A 1 84 ? 13.219 -7.692 -3.786 1.00 68.75 84 LYS A O 1
ATOM 666 N N . ARG A 1 85 ? 14.237 -8.933 -2.235 1.00 66.44 85 ARG A N 1
ATOM 667 C CA . ARG A 1 85 ? 14.293 -10.132 -3.082 1.00 66.44 85 ARG A CA 1
ATOM 668 C C . ARG A 1 85 ? 12.936 -10.834 -3.082 1.00 66.44 85 ARG A C 1
ATOM 670 O O . ARG A 1 85 ? 12.219 -10.814 -2.085 1.00 66.44 85 ARG A O 1
ATOM 677 N N . ASN A 1 86 ? 12.635 -11.556 -4.159 1.00 63.78 86 ASN A N 1
ATOM 678 C CA . ASN A 1 86 ? 11.465 -12.432 -4.216 1.00 63.78 86 ASN A CA 1
ATOM 679 C C . ASN A 1 86 ? 11.425 -13.395 -3.019 1.00 63.78 86 ASN A C 1
ATOM 681 O O . ASN A 1 86 ? 12.404 -14.084 -2.730 1.00 63.78 86 ASN A O 1
ATOM 685 N N . GLY A 1 87 ? 10.279 -13.444 -2.337 1.00 66.00 87 GLY A N 1
ATOM 686 C CA . GLY A 1 87 ? 10.073 -14.252 -1.131 1.00 66.00 87 GLY A CA 1
ATOM 687 C C . GLY A 1 87 ? 10.462 -13.563 0.183 1.00 66.00 87 GLY A C 1
ATOM 688 O O . GLY A 1 87 ? 10.165 -14.099 1.251 1.00 66.00 87 GLY A O 1
ATOM 689 N N . GLU A 1 88 ? 11.074 -12.378 0.137 1.00 75.12 88 GLU A N 1
ATOM 690 C CA . GLU A 1 88 ? 11.231 -11.527 1.316 1.00 75.12 88 GLU A CA 1
ATOM 691 C C . GLU A 1 88 ? 9.955 -10.719 1.588 1.00 75.12 88 GLU A C 1
ATOM 693 O O . GLU A 1 88 ? 9.100 -10.532 0.721 1.00 75.12 88 GLU A O 1
ATOM 698 N N . ARG A 1 89 ? 9.806 -10.244 2.831 1.00 79.38 89 ARG A N 1
ATOM 699 C CA . ARG A 1 89 ? 8.665 -9.400 3.196 1.00 79.38 89 ARG A CA 1
ATOM 700 C C . ARG A 1 89 ? 8.764 -8.063 2.452 1.00 79.38 89 ARG A C 1
ATOM 702 O O . ARG A 1 89 ? 9.797 -7.409 2.602 1.00 79.38 89 ARG A O 1
ATOM 709 N N . PRO A 1 90 ? 7.716 -7.642 1.723 1.00 83.00 90 PRO A N 1
ATOM 710 C CA . PRO A 1 90 ? 7.722 -6.364 1.024 1.00 83.00 90 PRO A CA 1
ATOM 711 C C . PRO A 1 90 ? 7.769 -5.200 2.015 1.00 83.00 90 PRO A C 1
ATOM 713 O O . PRO A 1 90 ? 7.311 -5.314 3.161 1.00 83.00 90 PRO A O 1
ATOM 716 N N . ASP A 1 91 ? 8.273 -4.056 1.560 1.00 84.44 91 ASP A N 1
ATOM 717 C CA . ASP A 1 91 ? 8.142 -2.813 2.307 1.00 84.44 91 ASP A CA 1
ATOM 718 C C . ASP A 1 91 ? 6.647 -2.475 2.425 1.00 84.44 91 ASP A C 1
ATOM 720 O O . ASP A 1 91 ? 5.928 -2.360 1.436 1.00 84.44 91 ASP A O 1
ATOM 724 N N . THR A 1 92 ? 6.167 -2.334 3.661 1.00 89.56 92 THR A N 1
ATOM 725 C CA . THR A 1 92 ? 4.778 -1.969 3.964 1.00 89.56 92 THR A CA 1
ATOM 726 C C . THR A 1 92 ? 4.773 -0.666 4.746 1.00 89.56 92 THR A C 1
ATOM 728 O O . THR A 1 92 ? 5.261 -0.614 5.877 1.00 89.56 92 THR A O 1
ATOM 731 N N . LEU A 1 93 ? 4.256 0.405 4.149 1.00 92.44 93 LEU A N 1
ATOM 732 C CA . LEU A 1 93 ? 4.265 1.739 4.755 1.00 92.44 93 LEU A CA 1
ATOM 733 C C . LEU A 1 93 ? 3.031 2.560 4.354 1.00 92.44 93 LEU A C 1
ATOM 735 O O . LEU A 1 93 ? 2.403 2.241 3.345 1.00 92.44 93 LEU A O 1
ATOM 739 N N . PRO A 1 94 ? 2.676 3.619 5.111 1.00 94.94 94 PRO A N 1
ATOM 740 C CA . PRO A 1 94 ? 1.567 4.491 4.739 1.00 94.94 94 PRO A CA 1
ATOM 741 C C . PRO A 1 94 ? 1.750 5.034 3.320 1.00 94.94 94 PRO A C 1
ATOM 743 O O . PRO A 1 94 ? 2.852 5.471 2.970 1.00 94.94 94 PRO A O 1
ATOM 746 N N . LEU A 1 95 ? 0.679 5.025 2.525 1.00 92.06 95 LEU A N 1
ATOM 747 C CA . LEU A 1 95 ? 0.722 5.383 1.103 1.00 92.06 95 LEU A CA 1
ATOM 748 C C . LEU A 1 95 ? 1.324 6.779 0.877 1.00 92.06 95 LEU A C 1
ATOM 750 O O . LEU A 1 95 ? 2.182 6.953 0.018 1.00 92.06 95 LEU A O 1
ATOM 754 N N . GLU A 1 96 ? 0.970 7.759 1.711 1.00 91.19 96 GLU A N 1
ATOM 755 C CA . GLU A 1 96 ? 1.533 9.115 1.637 1.00 91.19 96 GLU A CA 1
ATOM 756 C C . GLU A 1 96 ? 3.054 9.148 1.834 1.00 91.19 96 GLU A C 1
ATOM 758 O O . GLU A 1 96 ? 3.763 9.944 1.215 1.00 91.19 96 GLU A O 1
ATOM 763 N N . LYS A 1 97 ? 3.574 8.285 2.713 1.00 90.88 97 L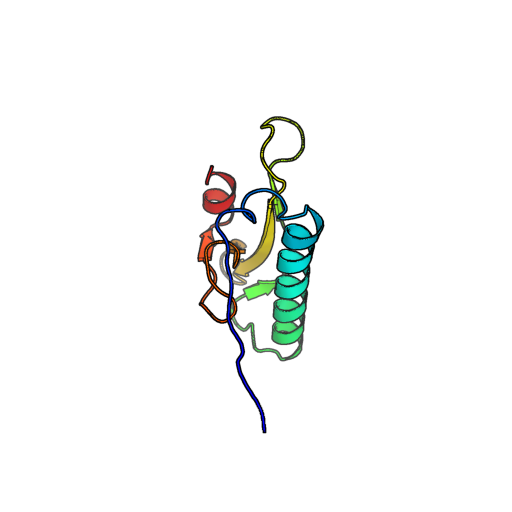YS A N 1
ATOM 764 C CA . LYS A 1 97 ? 5.014 8.162 2.951 1.00 90.88 97 LYS A CA 1
ATOM 765 C C . LYS A 1 97 ? 5.690 7.447 1.787 1.00 90.88 97 LYS A C 1
ATOM 767 O O . LYS A 1 97 ? 6.811 7.810 1.441 1.00 90.88 97 LYS A O 1
ATOM 772 N N . TRP A 1 98 ? 5.017 6.460 1.195 1.00 89.81 98 TRP A N 1
ATOM 773 C CA . TRP A 1 98 ? 5.495 5.801 -0.013 1.00 89.81 98 TRP A CA 1
ATOM 774 C C . TRP A 1 98 ? 5.609 6.802 -1.151 1.00 89.81 98 TRP A C 1
ATOM 776 O O . TRP A 1 98 ? 6.711 6.960 -1.649 1.00 89.81 98 TRP A O 1
ATOM 786 N N . MET A 1 99 ? 4.567 7.586 -1.447 1.00 86.12 99 MET A N 1
ATOM 787 C CA . MET A 1 99 ? 4.578 8.607 -2.505 1.00 86.12 99 MET A CA 1
ATOM 788 C C . MET A 1 99 ? 5.780 9.559 -2.415 1.00 86.12 99 MET A C 1
ATOM 790 O O . MET A 1 99 ? 6.400 9.863 -3.429 1.00 86.12 99 MET A O 1
ATOM 794 N N . LYS A 1 100 ? 6.168 9.958 -1.197 1.00 84.94 100 L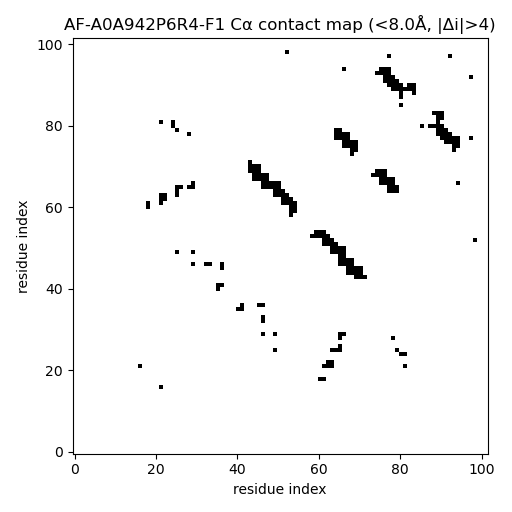YS A N 1
ATOM 795 C CA . LYS A 1 100 ? 7.283 10.886 -0.938 1.00 84.94 100 LYS A CA 1
ATOM 796 C C . LYS A 1 100 ? 8.684 10.264 -1.024 1.00 84.94 100 LYS A C 1
ATOM 798 O O . LYS A 1 100 ? 9.663 11.005 -0.966 1.00 84.94 100 LYS A O 1
ATOM 803 N N . ARG A 1 101 ? 8.827 8.934 -1.111 1.00 76.38 101 ARG A N 1
ATOM 804 C CA . ARG A 1 101 ? 10.151 8.284 -1.198 1.00 76.38 101 ARG A CA 1
ATOM 805 C C . ARG A 1 101 ? 10.775 8.509 -2.574 1.00 76.38 101 ARG A C 1
ATOM 807 O O . ARG A 1 101 ? 10.381 7.844 -3.517 1.00 76.38 101 ARG A O 1
ATOM 814 N N . SER A 1 102 ? 11.731 9.416 -2.695 1.00 55.81 102 SER A N 1
ATOM 815 C CA . SER A 1 102 ? 12.458 9.656 -3.947 1.00 55.81 102 SER A CA 1
ATOM 816 C C . SER A 1 102 ? 13.162 8.428 -4.502 1.00 55.81 102 SER A C 1
ATOM 818 O O . SER A 1 102 ? 13.840 7.768 -3.683 1.00 55.81 102 SER A O 1
#

Radius of gyration: 16.25 Å; Cα contacts (8 Å, |Δi|>4): 129; chains: 1; bounding box: 39×51×29 Å

Sequence (102 aa):
GTSRRTPRAGPDEAGLKSEADCIDESINTTALLLLLSRLDLLRYHVVSEPESRGYLLDMRYPHATAVVENRKTGMRWAIDPWTKRNGERPDTLPLEKWMKRS

Solvent-accessible surface area (backbone atoms only — not comparable to full-atom values): 6293 Å² total; per-residue (Å²): 138,90,80,78,92,75,91,76,85,57,97,77,66,85,80,69,82,46,74,64,58,39,51,46,53,23,48,53,50,38,53,50,50,51,51,37,47,75,70,65,69,44,81,61,42,43,81,51,77,66,48,72,45,40,82,87,80,68,90,40,78,64,46,48,25,20,27,35,28,30,74,86,77,68,52,46,30,30,47,36,49,83,95,46,60,92,90,54,82,47,52,73,43,49,36,73,61,52,74,68,60,126

Secondary structure (DSSP, 8-state):
----------TTGGG---HHHHHHHHHHHHHHHHHHHHTT--SSEEEEEEEEE-SSSS-PPPEEEEEEEETTT--EEEEE-TTS-TTSPPEEEEHHHHHT-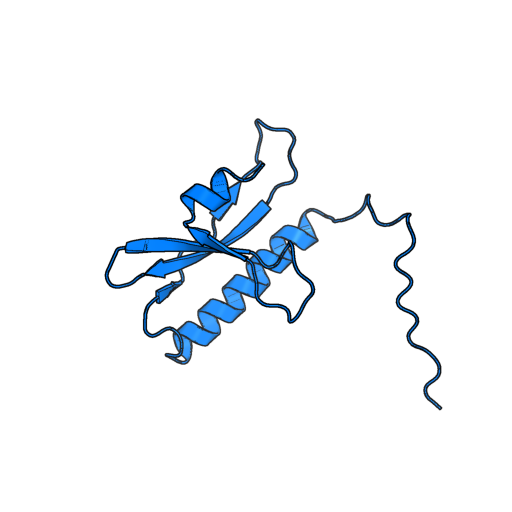-

Foldseek 3Di:
DDDDDDPPPDPPPPPDPDLCVQVVVQVVVLVVLVVCVVVVVPVFKDWDDKDWDDPDDPVDRIHIFTWIAGPPPRFIWTFACPVDDPPDGGDIDGPVVVRPDD

Nearest PDB structures (foldseek):
  8j07-assembly1_3G  TM=5.076E-01  e=3.713E+00  Homo sapiens
  7ung-assembly1_X  TM=5.107E-01  e=6.056E+00  Homo sapiens

Mean predicted aligned error: 11.58 Å